Protein AF-A0A7X6ZYM9-F1 (afdb_monomer)

Solvent-accessible surface area (backbone atoms only — not comparable to full-atom values): 6598 Å² total; per-residue (Å²): 136,81,81,82,82,84,81,86,92,63,77,92,33,75,70,44,68,39,46,72,79,78,61,63,54,72,70,70,48,60,93,48,67,65,48,80,51,47,42,50,55,46,27,64,21,66,31,28,33,48,33,50,50,52,47,41,52,51,28,60,76,71,72,29,44,25,35,34,33,48,63,83,54,82,90,44,53,71,79,80,60,55,68,66,65,56,49,58,59,51,52,79,52,48,76,42,80,43,70,84,76,86,73,81,76,86,127

Radius of gyration: 15.11 Å; Cα contacts (8 Å, |Δi|>4): 127; chains: 1; bounding box: 44×35×32 Å

pLDDT: mean 89.86, std 15.3, range [33.41, 98.56]

Nearest PDB structures (foldseek):
  4gm6-assembly1_F  TM=9.213E-01  e=2.031E-05  Listeria grayi DSM 20601
  4du5-assembly1_A  TM=8.974E-01  e=8.447E-05  Polaromonas sp. JS666
  4du5-assembly2_C  TM=9.068E-01  e=1.615E-04  Polaromonas sp. JS666
  3ktn-assembly1_A  TM=8.670E-01  e=1.838E-04  Enterococcus faecalis
  4du5-assembly1_D  TM=9.023E-01  e=2.233E-04  Polaromonas sp. JS666

Mean predicted aligned error: 5.31 Å

Foldseek 3Di:
DDPDDDDDDCQPPPLQPAAPPPDPLVVVCVVAQEDEEELLQVLQHVRSLRNLLVNLVSCVVVVHAYEYEDPDDPVSNDHPDDSCVSVVSVVVSHDHYDDDPDDPPDD

Structure (mmCIF, N/CA/C/O backbone):
data_AF-A0A7X6ZYM9-F1
#
_entry.id   AF-A0A7X6ZYM9-F1
#
loop_
_atom_site.group_PDB
_atom_site.id
_atom_site.type_symbol
_atom_site.label_atom_id
_atom_site.label_alt_id
_atom_site.label_comp_id
_atom_site.label_asym_id
_atom_site.label_entity_id
_atom_site.label_seq_id
_atom_site.pdbx_PDB_ins_code
_atom_site.Cartn_x
_atom_site.Cartn_y
_atom_site.Cartn_z
_atom_site.occupancy
_atom_site.B_iso_or_equiv
_atom_site.auth_seq_id
_atom_site.auth_comp_id
_atom_site.auth_asym_id
_atom_site.auth_atom_id
_atom_site.pdbx_PDB_model_num
ATOM 1 N N . MET A 1 1 ? 26.507 -22.294 -8.684 1.00 49.09 1 MET A N 1
ATOM 2 C CA . MET A 1 1 ? 25.033 -22.149 -8.647 1.00 49.09 1 MET A CA 1
ATOM 3 C C . MET A 1 1 ? 24.635 -21.171 -9.746 1.00 49.09 1 MET A C 1
ATOM 5 O O . MET A 1 1 ? 25.136 -20.054 -9.737 1.00 49.09 1 MET A O 1
ATOM 9 N N . ARG A 1 2 ? 23.848 -21.585 -10.747 1.00 64.69 2 ARG A N 1
ATOM 10 C CA . ARG A 1 2 ? 23.394 -20.689 -11.827 1.00 64.69 2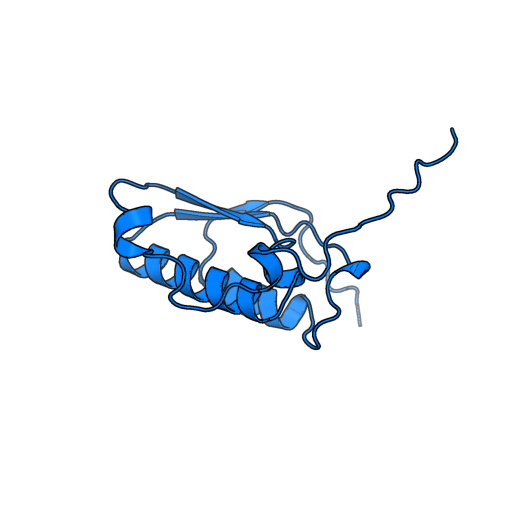 ARG A CA 1
ATOM 11 C C . ARG A 1 2 ? 22.130 -19.979 -11.324 1.00 64.69 2 ARG A C 1
ATOM 13 O O . ARG A 1 2 ? 21.171 -20.686 -11.021 1.00 64.69 2 ARG A 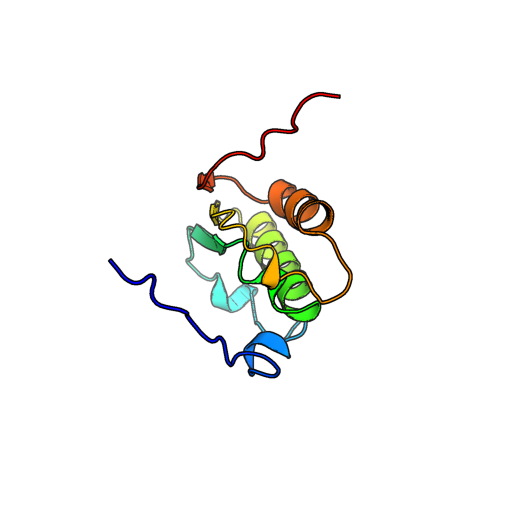O 1
ATOM 20 N N . PRO A 1 3 ? 22.108 -18.645 -11.164 1.00 60.66 3 PRO A N 1
ATOM 21 C CA . PRO A 1 3 ? 20.905 -17.975 -10.691 1.00 60.66 3 PRO A CA 1
ATOM 22 C C . PRO A 1 3 ? 19.777 -18.221 -11.696 1.00 60.66 3 PRO A C 1
ATOM 24 O O . PRO A 1 3 ? 19.945 -18.000 -12.898 1.00 60.66 3 PRO A O 1
ATOM 27 N N . SER A 1 4 ? 18.644 -18.727 -11.211 1.00 74.25 4 SER A N 1
ATOM 28 C CA . SER A 1 4 ? 17.442 -18.891 -12.019 1.00 74.25 4 SER A CA 1
ATOM 29 C C . SER A 1 4 ? 17.000 -17.512 -12.510 1.00 74.25 4 SER A C 1
ATOM 31 O O . SER A 1 4 ? 16.725 -16.594 -11.735 1.00 74.25 4 SER A O 1
ATOM 33 N N . LYS A 1 5 ? 16.981 -17.329 -13.832 1.00 79.50 5 LYS A N 1
ATOM 34 C CA . LYS A 1 5 ? 16.437 -16.118 -14.444 1.00 79.50 5 LYS A CA 1
ATOM 35 C C . LYS A 1 5 ? 14.929 -16.298 -14.541 1.00 79.50 5 LYS A C 1
ATOM 37 O O . LYS A 1 5 ? 14.454 -17.045 -15.387 1.00 79.50 5 LYS A O 1
ATOM 42 N N . VAL A 1 6 ? 14.188 -15.610 -13.680 1.00 81.88 6 VAL A N 1
ATOM 43 C CA . VAL A 1 6 ? 12.725 -15.570 -13.765 1.00 81.88 6 VAL A CA 1
ATOM 44 C C . VAL 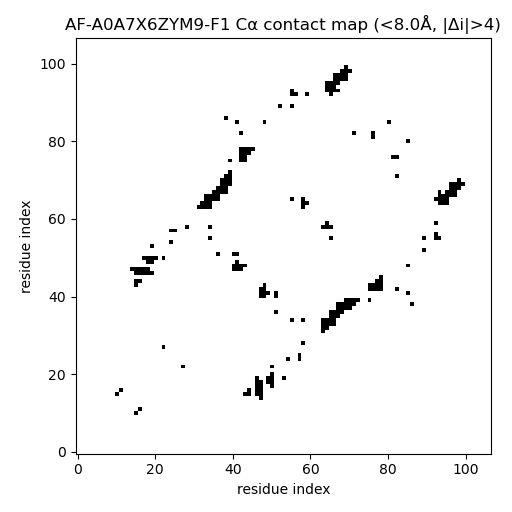A 1 6 ? 12.324 -14.584 -14.860 1.00 81.88 6 VAL A C 1
ATOM 46 O O . VAL A 1 6 ? 12.700 -13.408 -14.816 1.00 81.88 6 VAL A O 1
ATOM 49 N N . VAL A 1 7 ? 11.579 -15.072 -15.849 1.00 84.25 7 VAL A N 1
ATOM 50 C CA . VAL A 1 7 ? 10.887 -14.251 -16.847 1.00 84.25 7 VAL A CA 1
ATOM 51 C C . VAL A 1 7 ? 9.461 -14.060 -16.348 1.00 84.25 7 VAL A C 1
ATOM 53 O O . VAL A 1 7 ? 8.811 -15.025 -15.963 1.00 84.25 7 VAL A O 1
ATOM 56 N N . TYR A 1 8 ? 9.011 -12.810 -16.284 1.00 85.88 8 TYR A N 1
ATOM 57 C CA . TYR A 1 8 ? 7.675 -12.480 -15.805 1.00 85.88 8 TYR A CA 1
ATOM 58 C C . TYR A 1 8 ? 6.790 -12.099 -16.981 1.00 85.88 8 TYR A C 1
ATOM 60 O O . TYR A 1 8 ? 7.025 -11.054 -17.586 1.00 85.88 8 TYR A O 1
ATOM 68 N N . ASP A 1 9 ? 5.773 -12.914 -17.226 1.00 89.56 9 ASP A N 1
ATOM 69 C CA . ASP A 1 9 ? 4.696 -12.647 -18.171 1.00 89.56 9 ASP A CA 1
ATOM 70 C C . ASP A 1 9 ? 3.412 -12.376 -17.379 1.00 89.56 9 ASP A C 1
ATOM 72 O O . ASP A 1 9 ? 2.742 -13.287 -16.904 1.00 89.56 9 ASP A O 1
ATOM 76 N N . ARG A 1 10 ? 3.196 -11.102 -17.050 1.00 88.00 10 ARG A N 1
ATOM 77 C CA . ARG A 1 10 ? 2.100 -10.647 -16.170 1.00 88.00 10 ARG A CA 1
ATOM 78 C C . ARG A 1 10 ? 1.558 -9.268 -16.532 1.00 88.00 10 ARG A C 1
ATOM 80 O O . ARG A 1 10 ? 0.756 -8.714 -15.778 1.00 88.00 10 ARG A O 1
ATOM 87 N N . ALA A 1 11 ? 2.079 -8.687 -17.612 1.00 88.12 11 ALA A N 1
ATOM 88 C CA . ALA A 1 11 ? 1.475 -7.496 -18.188 1.00 88.12 11 ALA A CA 1
ATOM 89 C C . ALA A 1 11 ? 0.070 -7.871 -18.673 1.00 88.12 11 ALA A C 1
ATOM 91 O O . ALA A 1 11 ? -0.156 -9.036 -18.995 1.00 88.12 11 ALA A O 1
ATOM 92 N N . ASP A 1 12 ? -0.855 -6.914 -18.642 1.00 90.50 12 ASP A N 1
ATOM 93 C CA . ASP A 1 12 ? -2.214 -7.081 -19.181 1.00 90.50 12 ASP A CA 1
ATOM 94 C C . ASP A 1 12 ? -2.980 -8.280 -18.581 1.00 90.50 12 ASP A C 1
ATOM 96 O O . ASP A 1 12 ? -3.873 -8.868 -19.184 1.00 90.50 12 ASP A O 1
ATOM 100 N N . SER A 1 13 ? -2.611 -8.675 -17.358 1.00 95.75 13 SER A N 1
ATOM 101 C CA . SER A 1 13 ? -3.384 -9.638 -16.575 1.00 95.75 13 SER A CA 1
ATOM 102 C C . SER A 1 13 ? -4.641 -8.969 -16.027 1.00 95.75 13 SER A C 1
ATOM 104 O O . SER A 1 13 ? -4.634 -7.768 -15.770 1.00 95.75 13 SER A O 1
ATOM 106 N N . SER A 1 14 ? -5.691 -9.745 -15.751 1.00 96.56 14 SER A N 1
ATOM 107 C CA . SER A 1 14 ? -6.957 -9.209 -15.222 1.00 96.56 14 SER A CA 1
ATOM 108 C C . SER A 1 14 ? -6.768 -8.329 -13.982 1.00 96.56 14 SER A C 1
ATOM 110 O O . SER A 1 14 ? -7.393 -7.283 -13.858 1.00 96.56 14 SER A O 1
ATOM 112 N N . ILE A 1 15 ? -5.844 -8.697 -13.087 1.00 96.12 15 ILE A N 1
ATOM 113 C CA . ILE A 1 15 ? -5.530 -7.887 -11.905 1.00 96.12 15 ILE A CA 1
ATOM 114 C C . ILE A 1 15 ? -4.844 -6.560 -12.254 1.00 96.12 15 ILE A C 1
ATOM 116 O O . ILE A 1 15 ? -4.973 -5.609 -11.502 1.00 96.12 15 ILE A O 1
ATOM 120 N N . ALA A 1 16 ? -4.107 -6.466 -13.362 1.00 95.12 16 ALA A N 1
ATOM 121 C CA . ALA A 1 16 ? -3.480 -5.219 -13.799 1.00 95.12 16 ALA A CA 1
ATOM 122 C C . ALA A 1 16 ? -4.495 -4.211 -14.372 1.00 95.12 16 ALA A C 1
ATOM 124 O O . ALA A 1 16 ? -4.189 -3.020 -14.428 1.00 95.12 16 ALA A O 1
ATOM 125 N N . GLU A 1 17 ? -5.684 -4.678 -14.763 1.00 96.62 17 GLU A N 1
ATOM 126 C CA . GLU A 1 17 ? -6.736 -3.866 -15.386 1.00 96.62 17 GLU A CA 1
ATOM 127 C C . GLU A 1 17 ? -7.798 -3.357 -14.403 1.00 96.62 17 GLU A C 1
ATOM 129 O O . GLU A 1 17 ? -8.574 -2.471 -14.761 1.00 96.62 17 GLU A O 1
ATOM 134 N N . VAL A 1 18 ? -7.801 -3.857 -13.162 1.00 97.88 18 VAL A N 1
ATOM 135 C CA . VAL A 1 18 ? -8.788 -3.472 -12.140 1.00 97.88 18 VAL A CA 1
ATOM 136 C C . VAL A 1 18 ? -8.817 -1.971 -11.881 1.00 97.88 18 VAL A C 1
ATOM 138 O O . VAL A 1 18 ? -7.786 -1.293 -11.907 1.00 97.88 18 VAL A O 1
ATOM 141 N N . GLN A 1 19 ? -10.000 -1.471 -11.560 1.00 98.06 19 GLN A N 1
ATOM 142 C CA . GLN A 1 19 ? -10.283 -0.083 -11.237 1.00 98.06 19 GLN A CA 1
ATOM 143 C C . GLN A 1 19 ? -10.956 0.029 -9.863 1.00 98.06 19 GLN A C 1
ATOM 145 O O . GLN A 1 19 ? -11.552 -0.933 -9.368 1.00 98.06 19 GLN A O 1
ATOM 150 N N . PRO A 1 20 ? -10.878 1.208 -9.222 1.00 98.00 20 PRO A N 1
ATOM 151 C CA . PRO A 1 20 ? -11.700 1.505 -8.056 1.00 98.00 20 PRO A CA 1
ATOM 152 C C . PRO A 1 20 ? -13.179 1.188 -8.311 1.00 98.00 20 PRO A C 1
ATOM 154 O O . PRO A 1 20 ? -13.709 1.520 -9.371 1.00 98.00 20 PRO A O 1
ATOM 157 N N . GLY A 1 21 ? -13.836 0.558 -7.339 1.00 97.62 21 GLY A N 1
ATOM 158 C CA . GLY A 1 21 ? -15.215 0.073 -7.465 1.00 97.62 21 GLY 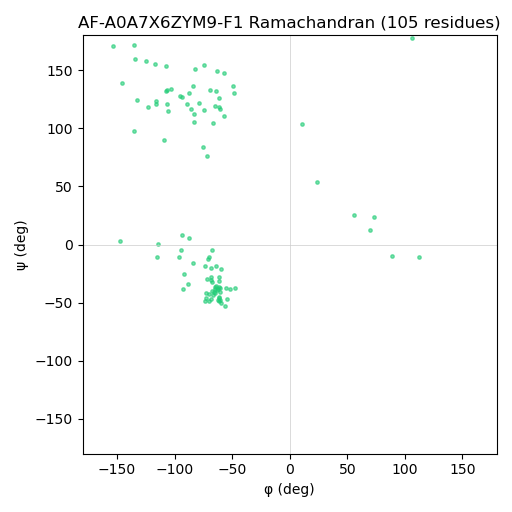A CA 1
ATOM 159 C C . GLY A 1 21 ? -15.390 -1.353 -8.008 1.00 97.62 21 GLY A C 1
ATOM 160 O O . GLY A 1 21 ? -16.486 -1.894 -7.881 1.00 97.62 21 GLY A O 1
ATOM 161 N N . ASP A 1 22 ? -14.344 -2.008 -8.526 1.00 98.00 22 ASP A N 1
ATOM 162 C CA . ASP A 1 22 ? -14.426 -3.428 -8.929 1.00 98.00 22 ASP A CA 1
ATOM 163 C C . ASP A 1 22 ? -14.594 -4.381 -7.732 1.00 98.00 22 ASP A C 1
ATOM 165 O O . ASP A 1 22 ? -15.032 -5.524 -7.881 1.00 98.00 22 ASP A O 1
ATOM 169 N N . PHE A 1 23 ? -14.238 -3.916 -6.532 1.00 97.94 23 PHE A N 1
ATOM 170 C CA . PHE A 1 23 ? -14.298 -4.680 -5.293 1.00 97.94 23 PHE A CA 1
ATOM 171 C C . PHE A 1 23 ? -15.306 -4.053 -4.330 1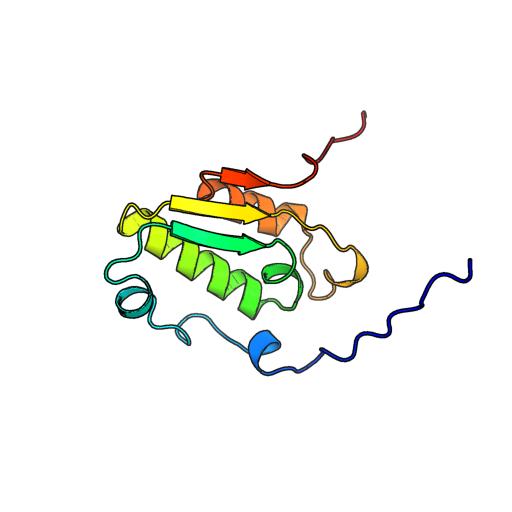.00 97.94 23 PHE A C 1
ATOM 173 O O . PHE A 1 23 ? -15.141 -2.916 -3.893 1.00 97.94 23 PHE A O 1
ATOM 180 N N . ASP A 1 24 ? -16.322 -4.825 -3.941 1.00 98.06 24 ASP A N 1
ATOM 181 C CA . ASP A 1 24 ? -17.243 -4.455 -2.864 1.00 98.06 24 ASP A CA 1
ATOM 182 C C . ASP A 1 24 ? -16.544 -4.633 -1.509 1.00 98.06 24 ASP A C 1
ATOM 184 O O . ASP A 1 24 ? -16.647 -5.673 -0.854 1.00 98.06 24 ASP A O 1
ATOM 188 N N . TRP A 1 25 ? -15.777 -3.619 -1.106 1.00 97.94 25 TRP A N 1
ATOM 189 C CA . TRP A 1 25 ? -15.020 -3.636 0.146 1.00 97.94 25 TRP A CA 1
ATOM 190 C C . TRP A 1 25 ? -15.906 -3.754 1.380 1.00 97.94 25 TRP A C 1
ATOM 192 O O . TRP A 1 25 ? -15.461 -4.292 2.391 1.00 97.94 25 TRP A O 1
ATOM 202 N N . ASP A 1 26 ? -17.148 -3.271 1.322 1.00 96.44 26 ASP A N 1
ATOM 203 C CA . ASP A 1 26 ? -18.058 -3.377 2.454 1.00 96.44 26 ASP A CA 1
ATOM 204 C C . ASP A 1 26 ? -18.437 -4.826 2.725 1.00 96.44 26 ASP A C 1
ATOM 206 O O . ASP A 1 26 ? -18.383 -5.247 3.883 1.00 96.44 26 ASP A O 1
ATOM 210 N N . LYS A 1 27 ? -18.736 -5.575 1.660 1.00 98.06 27 LYS A N 1
ATOM 211 C CA . LYS A 1 27 ? -19.016 -7.009 1.716 1.00 98.06 27 LYS A CA 1
ATOM 212 C C . LYS A 1 27 ? -17.767 -7.846 1.975 1.00 98.06 27 LYS A C 1
ATOM 214 O O . LYS A 1 27 ? -17.823 -8.794 2.748 1.00 98.06 27 LYS A O 1
ATOM 219 N N . ILE A 1 28 ? -16.643 -7.520 1.333 1.00 98.19 28 ILE A N 1
ATOM 220 C CA . ILE A 1 28 ? -15.376 -8.257 1.491 1.00 98.19 28 ILE A CA 1
ATOM 221 C C . ILE A 1 28 ? -14.885 -8.198 2.939 1.00 98.19 28 ILE A C 1
ATOM 223 O O . ILE A 1 28 ? -14.319 -9.168 3.436 1.00 98.19 28 ILE A O 1
ATOM 227 N N . PHE A 1 29 ? -15.089 -7.064 3.605 1.00 98.25 29 PHE A N 1
ATOM 228 C CA . PHE A 1 29 ? -14.625 -6.841 4.967 1.00 98.25 29 PHE A CA 1
ATOM 229 C C . PHE A 1 29 ? -15.655 -7.167 6.052 1.00 98.25 29 PHE A C 1
ATOM 231 O O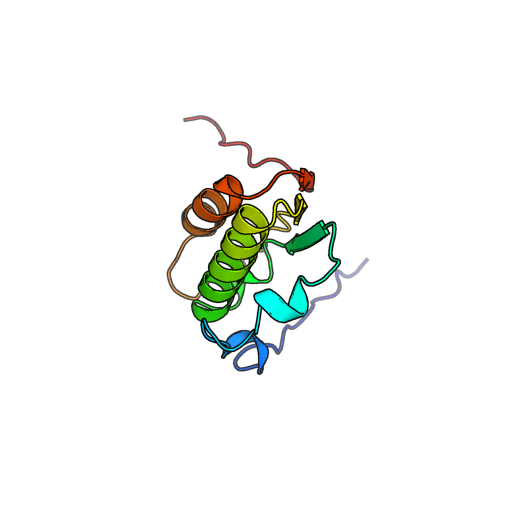 . PHE A 1 29 ? -15.409 -6.874 7.223 1.00 98.25 29 PHE A O 1
ATOM 238 N N . ASP A 1 30 ? -16.791 -7.769 5.701 1.00 97.44 30 ASP A N 1
ATOM 239 C CA . ASP A 1 30 ? -17.757 -8.224 6.695 1.00 97.44 30 ASP A CA 1
ATOM 240 C C . ASP A 1 30 ? -17.151 -9.339 7.567 1.00 97.44 30 ASP A C 1
ATOM 242 O O . ASP A 1 30 ? -16.707 -10.373 7.066 1.00 97.44 30 ASP A O 1
ATOM 246 N N . GLY A 1 31 ? -17.069 -9.093 8.877 1.00 97.06 31 GLY A N 1
ATOM 247 C CA . GLY A 1 31 ? -16.441 -10.001 9.843 1.00 97.06 31 GLY A CA 1
ATOM 248 C C . GLY A 1 31 ? -14.913 -10.129 9.744 1.00 97.06 31 GLY A C 1
ATOM 249 O O . GLY A 1 31 ? -14.354 -11.048 10.339 1.00 97.06 31 GLY A O 1
ATOM 250 N N . ALA A 1 32 ? -14.227 -9.255 9.000 1.00 98.12 32 ALA A N 1
ATOM 251 C CA . ALA A 1 32 ? -12.772 -9.304 8.868 1.00 98.12 32 ALA A CA 1
ATOM 252 C C . ALA A 1 32 ? -12.062 -8.511 9.978 1.00 98.12 32 ALA A C 1
ATOM 254 O O . ALA A 1 32 ? -12.340 -7.333 10.177 1.00 98.12 32 ALA A O 1
ATOM 255 N N . ASP A 1 33 ? -11.070 -9.121 10.633 1.00 98.00 33 ASP A N 1
ATOM 256 C CA . ASP A 1 33 ? -10.243 -8.448 11.651 1.00 98.00 33 ASP A CA 1
ATOM 257 C C . ASP A 1 33 ? -8.970 -7.808 11.071 1.00 98.00 33 ASP A C 1
ATOM 259 O O . ASP A 1 33 ? -8.409 -6.858 11.629 1.00 98.00 33 ASP A O 1
ATOM 263 N N . CYS A 1 34 ? -8.486 -8.341 9.944 1.00 97.75 34 CYS A N 1
ATOM 264 C CA . CYS A 1 34 ? -7.213 -7.954 9.349 1.00 97.75 34 CYS A CA 1
ATOM 265 C C . CYS A 1 34 ? -7.246 -8.012 7.817 1.00 97.75 34 CYS A C 1
ATOM 267 O O . CYS A 1 34 ? -7.736 -8.974 7.225 1.00 97.75 34 CYS A O 1
ATOM 269 N N . PHE A 1 35 ? -6.644 -7.009 7.181 1.00 98.31 35 PHE A N 1
ATOM 270 C CA . PHE A 1 35 ? -6.365 -6.963 5.752 1.00 98.31 35 PHE A CA 1
ATOM 271 C C . PHE A 1 35 ? -4.855 -6.934 5.516 1.00 98.31 35 PHE A C 1
ATOM 273 O O . PHE A 1 35 ? -4.152 -6.044 5.996 1.00 98.31 35 PHE A O 1
ATOM 280 N N . HIS A 1 36 ? -4.345 -7.898 4.749 1.00 97.75 36 HIS A N 1
ATOM 281 C CA . HIS A 1 36 ? -2.932 -7.962 4.389 1.00 97.75 36 HIS A CA 1
ATOM 282 C C . HIS A 1 36 ? -2.714 -7.596 2.919 1.00 97.75 36 HIS A C 1
ATOM 284 O O . HIS A 1 36 ? -3.364 -8.135 2.026 1.00 97.75 36 HIS A O 1
ATOM 290 N N . THR A 1 37 ? -1.743 -6.722 2.664 1.00 96.62 37 THR A N 1
ATOM 291 C CA . THR A 1 37 ? -1.306 -6.346 1.318 1.00 96.62 37 THR A CA 1
ATOM 292 C C . THR A 1 37 ? 0.218 -6.314 1.213 1.00 96.62 37 THR A C 1
ATOM 294 O O . THR A 1 37 ? 0.946 -6.449 2.196 1.00 96.62 37 THR A O 1
ATOM 297 N N . THR A 1 38 ? 0.731 -6.144 -0.004 1.00 96.00 38 THR A N 1
ATOM 298 C CA . THR A 1 38 ? 2.170 -6.022 -0.251 1.00 96.00 38 THR A CA 1
ATOM 299 C C . THR A 1 38 ? 2.467 -4.867 -1.198 1.00 96.00 38 THR A C 1
ATOM 301 O O . THR A 1 38 ? 1.621 -4.488 -2.001 1.00 96.00 38 THR A O 1
ATOM 304 N N . GLY A 1 39 ? 3.706 -4.373 -1.200 1.00 94.06 39 GLY A N 1
ATOM 305 C CA . GLY A 1 39 ? 4.195 -3.374 -2.151 1.00 94.06 39 GLY A CA 1
ATOM 306 C C . GLY A 1 39 ? 4.310 -3.873 -3.598 1.00 94.06 39 GLY A C 1
ATOM 307 O O . GLY A 1 39 ? 4.615 -3.079 -4.487 1.00 94.06 39 GLY A O 1
ATOM 308 N N . ILE A 1 40 ? 4.055 -5.162 -3.868 1.00 95.62 40 ILE A N 1
ATOM 309 C CA . ILE A 1 40 ? 3.970 -5.697 -5.235 1.00 95.62 40 ILE A CA 1
ATOM 310 C C . ILE A 1 40 ? 2.673 -5.254 -5.899 1.00 95.62 40 ILE A C 1
ATOM 312 O O . ILE A 1 40 ? 2.718 -4.754 -7.019 1.00 95.62 40 ILE A O 1
ATOM 316 N N . THR A 1 41 ? 1.535 -5.405 -5.229 1.00 96.31 41 THR A N 1
ATOM 317 C CA . THR A 1 41 ? 0.216 -5.121 -5.806 1.00 96.31 41 THR A CA 1
ATOM 318 C C . THR A 1 41 ? 0.093 -3.689 -6.346 1.00 96.31 41 THR A C 1
ATOM 320 O O . THR A 1 41 ? -0.178 -3.549 -7.539 1.00 96.31 41 THR A O 1
ATOM 323 N N . PRO A 1 42 ? 0.401 -2.619 -5.582 1.00 96.25 42 PRO A N 1
ATOM 324 C CA . PRO A 1 42 ? 0.347 -1.248 -6.096 1.00 96.25 42 PRO A CA 1
ATOM 325 C C . PRO A 1 42 ? 1.452 -0.936 -7.122 1.00 96.25 42 PRO A C 1
ATOM 327 O O . PRO A 1 42 ? 1.420 0.096 -7.785 1.00 96.25 42 PRO A O 1
ATOM 330 N N . SER A 1 43 ? 2.451 -1.811 -7.277 1.00 95.31 43 SER A N 1
ATOM 331 C CA . SER A 1 43 ? 3.499 -1.635 -8.285 1.00 95.31 43 SER A CA 1
ATOM 332 C C . SER A 1 43 ? 3.105 -2.145 -9.673 1.00 95.31 43 SER A C 1
ATOM 334 O O . SER A 1 43 ? 3.777 -1.785 -10.634 1.00 95.31 43 SER A O 1
ATOM 336 N N . LEU A 1 44 ? 2.053 -2.967 -9.792 1.00 95.31 44 LEU A N 1
ATOM 337 C CA . LEU A 1 44 ? 1.668 -3.601 -11.060 1.00 95.31 44 LEU A CA 1
ATOM 338 C C . LEU A 1 44 ? 1.094 -2.600 -12.067 1.00 95.31 44 LEU A C 1
ATOM 340 O O . LEU A 1 44 ? 1.543 -2.575 -13.211 1.00 95.31 44 LEU A O 1
ATOM 344 N N . ALA A 1 45 ? 0.144 -1.769 -11.641 1.00 96.00 45 ALA A N 1
ATOM 345 C CA . ALA A 1 45 ? -0.520 -0.785 -12.482 1.00 96.00 45 ALA A CA 1
ATOM 346 C C . ALA A 1 45 ? -1.033 0.396 -11.646 1.00 96.00 45 ALA A C 1
ATOM 348 O O . ALA A 1 45 ? -1.050 0.356 -10.415 1.00 96.00 45 ALA A O 1
ATOM 349 N N . LYS A 1 46 ? -1.487 1.454 -12.324 1.00 96.69 46 LYS A N 1
ATOM 350 C CA . LYS A 1 46 ? -2.153 2.585 -11.667 1.00 96.69 46 LYS A CA 1
ATOM 351 C C . LYS A 1 46 ? -3.429 2.130 -10.942 1.00 96.69 46 LYS A C 1
ATOM 353 O O . LYS A 1 46 ? -3.592 2.440 -9.766 1.00 96.69 46 LYS A O 1
ATOM 358 N N . GLY A 1 47 ? -4.271 1.348 -11.621 1.00 97.31 47 GLY A N 1
ATOM 359 C CA . GLY A 1 47 ? -5.545 0.877 -11.077 1.00 97.31 47 GLY A CA 1
ATOM 360 C C . GLY A 1 47 ? -5.374 0.024 -9.819 1.00 97.31 47 GLY A C 1
ATOM 361 O O . GLY A 1 47 ? -6.040 0.264 -8.817 1.00 97.31 47 GLY A O 1
ATOM 362 N N . THR A 1 48 ? -4.376 -0.867 -9.782 1.00 97.56 48 THR A N 1
ATOM 363 C CA . THR A 1 48 ? -4.088 -1.652 -8.569 1.00 97.56 48 THR A CA 1
ATOM 364 C C . THR A 1 48 ? -3.651 -0.789 -7.386 1.00 97.56 48 THR A C 1
ATOM 366 O O . THR A 1 48 ? -3.998 -1.095 -6.246 1.00 97.56 48 THR A O 1
ATOM 369 N N . ALA A 1 49 ? -2.898 0.290 -7.620 1.00 97.62 49 ALA A N 1
ATOM 370 C CA . ALA A 1 49 ? -2.532 1.229 -6.562 1.00 97.62 49 ALA A CA 1
ATOM 371 C C . ALA A 1 49 ? -3.755 1.975 -6.007 1.00 97.62 49 ALA A C 1
ATOM 373 O O . ALA A 1 49 ? -3.865 2.156 -4.794 1.00 97.62 49 ALA A O 1
ATOM 374 N N . GLU A 1 50 ? -4.674 2.381 -6.882 1.00 98.00 50 GLU A N 1
ATOM 375 C CA . GLU A 1 50 ? -5.903 3.089 -6.514 1.00 98.00 50 GLU A CA 1
ATOM 376 C C . GLU A 1 50 ? -6.886 2.172 -5.771 1.00 98.00 50 GLU A C 1
ATOM 378 O O . GLU A 1 50 ? -7.401 2.558 -4.723 1.00 98.00 50 GLU A O 1
ATOM 383 N N . VAL A 1 51 ? -7.052 0.931 -6.233 1.00 98.38 51 VAL A N 1
ATOM 384 C CA . VAL A 1 51 ? -7.873 -0.105 -5.586 1.00 98.38 51 VAL A CA 1
ATOM 385 C C . VAL A 1 51 ? -7.358 -0.446 -4.188 1.00 98.38 51 VAL A C 1
ATOM 387 O O . VAL A 1 51 ? -8.136 -0.512 -3.239 1.00 98.38 51 VAL A O 1
ATOM 390 N N . ILE A 1 52 ? -6.043 -0.622 -4.013 1.00 97.94 52 ILE A N 1
ATOM 391 C CA . ILE A 1 52 ? -5.482 -0.872 -2.677 1.00 97.94 52 ILE A CA 1
ATOM 392 C C . ILE A 1 52 ? -5.691 0.339 -1.763 1.00 97.94 52 ILE A C 1
ATOM 394 O O . ILE A 1 52 ? -6.006 0.153 -0.588 1.00 97.94 52 ILE A O 1
ATOM 398 N N . LEU A 1 53 ? -5.567 1.567 -2.278 1.00 98.25 53 LEU A N 1
ATOM 399 C CA . LEU A 1 53 ? -5.850 2.775 -1.501 1.00 98.25 53 LEU A CA 1
ATOM 400 C C . LEU A 1 53 ? -7.324 2.847 -1.063 1.00 98.25 53 LEU A C 1
ATOM 402 O O . LEU A 1 53 ? -7.610 3.265 0.060 1.00 98.25 53 LEU A O 1
ATOM 406 N N . GLU A 1 54 ? -8.255 2.443 -1.925 1.00 98.44 54 GLU A N 1
ATOM 407 C CA . GLU A 1 54 ? -9.677 2.321 -1.595 1.00 98.44 54 GLU A CA 1
ATOM 408 C C . GLU A 1 54 ? -9.908 1.294 -0.475 1.00 98.44 54 GLU A C 1
ATOM 410 O O . GLU A 1 54 ? -10.527 1.622 0.542 1.00 98.44 54 GLU A O 1
ATOM 415 N N . GLY A 1 55 ? -9.321 0.100 -0.602 1.00 98.19 55 GLY A N 1
ATOM 416 C CA . GLY A 1 55 ? -9.440 -0.972 0.386 1.00 98.19 55 GLY A CA 1
ATOM 417 C C . GLY A 1 55 ? -8.888 -0.594 1.763 1.00 98.19 55 GLY A C 1
ATOM 418 O O . GLY A 1 55 ? -9.570 -0.769 2.772 1.00 98.19 55 GLY A O 1
ATOM 419 N N . VAL A 1 56 ? -7.693 0.008 1.842 1.00 98.25 56 VAL A N 1
ATOM 420 C CA . VAL A 1 56 ? -7.126 0.425 3.144 1.00 98.25 56 VAL A CA 1
ATOM 421 C C . VAL A 1 56 ? -7.914 1.576 3.783 1.00 98.25 56 VAL A C 1
ATOM 423 O O . VAL A 1 56 ? -8.034 1.642 5.007 1.00 98.25 56 VAL A O 1
ATOM 426 N N . LYS A 1 57 ? -8.527 2.459 2.980 1.00 98.06 57 LYS A N 1
ATOM 427 C CA . LYS A 1 57 ? -9.455 3.481 3.491 1.00 98.06 57 LYS A CA 1
ATOM 428 C C . LYS A 1 57 ? -10.732 2.853 4.044 1.00 98.06 57 LYS A C 1
ATOM 430 O O . LYS A 1 57 ? -11.223 3.310 5.076 1.00 98.06 57 LYS A O 1
ATOM 435 N N . ALA A 1 58 ? -11.266 1.821 3.393 1.00 98.12 58 ALA A N 1
ATOM 436 C CA . ALA A 1 58 ? -12.413 1.072 3.901 1.00 98.12 58 ALA A CA 1
ATOM 437 C C . ALA A 1 58 ? -12.075 0.334 5.209 1.00 98.12 58 ALA A C 1
ATOM 439 O O . ALA A 1 58 ? -12.844 0.432 6.166 1.00 98.12 58 ALA A O 1
ATOM 440 N N . CYS A 1 59 ? -10.887 -0.275 5.310 1.00 98.12 59 CYS A N 1
ATOM 441 C CA . CYS A 1 59 ? -10.390 -0.863 6.561 1.00 98.12 59 CYS A CA 1
ATOM 442 C C . CYS A 1 59 ? -10.392 0.165 7.697 1.00 98.12 59 CYS A C 1
ATOM 444 O O . CYS A 1 59 ? -10.935 -0.090 8.771 1.00 98.12 59 CYS A O 1
ATOM 446 N N . ARG A 1 60 ? -9.873 1.375 7.435 1.00 97.12 60 ARG A N 1
ATOM 447 C CA . ARG A 1 60 ? -9.830 2.455 8.431 1.00 97.12 60 ARG A CA 1
ATOM 448 C C . ARG A 1 60 ? -11.217 2.867 8.927 1.00 97.12 60 ARG A C 1
ATOM 450 O O . ARG A 1 60 ? -11.362 3.154 10.110 1.00 97.12 60 ARG A O 1
ATOM 457 N N . LYS A 1 61 ? -12.227 2.889 8.050 1.00 97.06 61 LYS A N 1
ATOM 458 C CA . LYS A 1 61 ? -13.621 3.191 8.426 1.00 97.06 61 LYS A CA 1
ATOM 459 C C . LYS A 1 61 ? -14.238 2.106 9.313 1.00 97.06 61 LYS A C 1
ATOM 461 O O . LYS A 1 61 ? -15.067 2.429 10.154 1.00 97.06 61 LYS A O 1
ATOM 466 N N . LYS A 1 62 ? -13.841 0.845 9.121 1.00 97.19 62 LYS A N 1
ATOM 467 C CA . LYS A 1 62 ? -14.364 -0.323 9.850 1.00 97.19 62 LYS A CA 1
ATOM 468 C C . LYS A 1 62 ? -13.530 -0.717 11.077 1.00 97.19 62 LYS A C 1
ATOM 470 O O . LYS A 1 62 ? -13.926 -1.616 11.802 1.00 97.19 62 LYS A O 1
ATOM 475 N N . GLY A 1 63 ? -12.395 -0.056 11.320 1.00 97.25 63 GLY A N 1
ATOM 476 C CA . GLY A 1 63 ? -11.489 -0.399 12.423 1.00 97.25 63 GLY A CA 1
ATOM 477 C C . GLY A 1 63 ? -10.696 -1.690 12.196 1.00 97.25 63 GLY A C 1
ATOM 478 O O . GLY A 1 63 ? -10.268 -2.318 13.158 1.00 97.25 63 GLY A O 1
ATOM 479 N N . ILE A 1 64 ? -10.508 -2.086 10.937 1.00 98.56 64 ILE A N 1
ATOM 480 C CA . ILE A 1 64 ? -9.804 -3.313 10.549 1.00 98.56 64 ILE A CA 1
ATOM 481 C C . ILE A 1 64 ? -8.305 -3.047 10.519 1.00 98.56 64 ILE A C 1
ATOM 483 O O . ILE A 1 64 ? -7.867 -2.035 9.968 1.00 98.56 64 ILE A O 1
ATOM 487 N N . THR A 1 65 ? -7.524 -3.978 11.069 1.00 98.50 65 THR A N 1
ATOM 488 C CA . THR A 1 65 ? -6.061 -3.874 11.090 1.00 98.50 65 THR A CA 1
ATOM 489 C C . THR A 1 65 ? -5.498 -4.044 9.683 1.00 98.50 65 THR A C 1
ATOM 491 O O . THR A 1 65 ? -5.830 -5.003 8.990 1.00 98.50 65 THR A O 1
ATOM 494 N N . VAL A 1 66 ? -4.590 -3.168 9.263 1.00 98.50 66 VAL A N 1
ATOM 495 C CA . VAL A 1 66 ? -3.909 -3.283 7.970 1.00 98.50 66 VAL A CA 1
ATOM 496 C C . VAL A 1 66 ? -2.460 -3.716 8.167 1.00 98.50 66 VAL A C 1
ATOM 498 O O . VAL A 1 66 ? -1.646 -3.023 8.780 1.00 98.50 66 VAL A O 1
ATOM 501 N N . SER A 1 67 ? -2.110 -4.856 7.575 1.00 97.38 67 SER A N 1
ATOM 502 C CA . SER A 1 67 ? -0.742 -5.359 7.477 1.00 97.38 67 SER A CA 1
ATOM 503 C C . SER A 1 67 ? -0.184 -5.130 6.070 1.00 97.38 67 SER A C 1
ATOM 505 O O . SER A 1 67 ? -0.843 -5.443 5.081 1.00 97.38 67 SER A O 1
ATOM 507 N N . CYS A 1 68 ? 1.046 -4.624 5.954 1.00 96.69 68 CYS A N 1
ATOM 508 C CA . CYS A 1 68 ? 1.708 -4.423 4.666 1.00 96.69 68 CYS A CA 1
ATOM 509 C C . CYS A 1 68 ? 3.149 -4.952 4.651 1.00 96.69 68 CYS A C 1
ATOM 511 O O . CYS A 1 68 ? 3.991 -4.486 5.419 1.00 96.69 68 CYS A O 1
ATOM 513 N N . ASP A 1 69 ? 3.470 -5.838 3.704 1.00 95.12 69 ASP A N 1
ATOM 514 C CA . ASP A 1 69 ? 4.860 -6.180 3.358 1.00 95.12 69 ASP A CA 1
ATOM 515 C C . ASP A 1 69 ? 5.381 -5.245 2.260 1.00 95.12 69 ASP A C 1
ATOM 517 O O . ASP A 1 69 ? 4.841 -5.210 1.157 1.00 95.12 69 ASP A O 1
ATOM 521 N N . LEU A 1 70 ? 6.456 -4.496 2.509 1.00 91.25 70 LEU A N 1
ATOM 522 C CA . LEU A 1 70 ? 7.000 -3.554 1.522 1.00 91.25 70 LEU A CA 1
ATOM 523 C C . LEU A 1 70 ? 7.470 -4.222 0.216 1.00 91.25 70 LEU A C 1
ATOM 525 O O . LEU A 1 70 ? 7.429 -3.574 -0.828 1.00 91.25 70 LEU A O 1
ATOM 529 N N . ASN A 1 71 ? 7.956 -5.469 0.275 1.00 88.25 71 ASN A N 1
ATOM 530 C CA . ASN A 1 71 ? 8.431 -6.318 -0.829 1.00 88.25 71 ASN A CA 1
ATOM 531 C C . ASN A 1 71 ? 8.899 -5.582 -2.109 1.00 88.25 71 ASN A C 1
ATOM 533 O O . ASN A 1 71 ? 8.441 -5.852 -3.222 1.00 88.25 71 ASN A O 1
ATOM 537 N N . TYR A 1 72 ? 9.826 -4.630 -1.971 1.00 90.69 72 TYR A N 1
ATOM 538 C CA . TYR A 1 72 ? 10.174 -3.727 -3.068 1.00 90.69 72 TYR A CA 1
ATOM 539 C C . TYR A 1 72 ? 10.791 -4.466 -4.271 1.00 90.69 72 TYR A C 1
ATOM 541 O O . TYR A 1 72 ? 11.729 -5.265 -4.148 1.00 90.69 72 TYR A O 1
ATOM 549 N N . ARG A 1 73 ? 10.280 -4.162 -5.472 1.00 89.75 73 ARG A N 1
ATOM 550 C CA . ARG A 1 73 ? 10.774 -4.676 -6.759 1.00 89.75 73 ARG A CA 1
ATOM 551 C C . ARG A 1 73 ? 10.872 -3.548 -7.783 1.00 89.75 73 ARG A C 1
ATOM 553 O O . ARG A 1 73 ? 9.909 -3.239 -8.477 1.00 89.75 73 ARG A O 1
ATOM 560 N N . LYS A 1 74 ? 12.076 -2.989 -7.951 1.00 88.69 74 LYS A N 1
ATOM 561 C CA . LYS A 1 74 ? 12.360 -1.871 -8.879 1.00 88.69 74 LYS A CA 1
ATOM 562 C C . LYS A 1 74 ? 11.791 -2.066 -10.294 1.00 88.69 74 LYS A C 1
ATOM 564 O O . LYS A 1 74 ? 11.338 -1.109 -10.901 1.00 88.69 74 LYS A O 1
ATOM 569 N N . LYS A 1 75 ? 11.805 -3.297 -10.822 1.00 89.50 75 LYS A N 1
ATOM 570 C CA . LYS A 1 75 ? 11.354 -3.604 -12.194 1.00 89.50 75 LYS A CA 1
ATOM 571 C C . LYS A 1 75 ? 9.837 -3.504 -12.407 1.00 89.50 75 LYS A C 1
ATOM 573 O O . LYS A 1 75 ? 9.423 -3.575 -13.558 1.00 89.50 75 LYS A O 1
ATOM 578 N N . LEU A 1 76 ? 9.035 -3.406 -11.347 1.00 91.06 76 LEU A N 1
ATOM 579 C CA . LEU A 1 76 ? 7.576 -3.34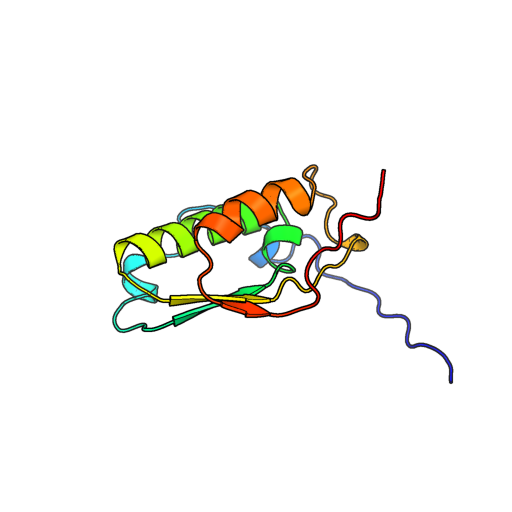9 -11.460 1.00 91.06 76 LEU A CA 1
ATOM 580 C C . LEU A 1 76 ? 7.039 -1.929 -11.624 1.00 91.06 76 LEU A C 1
ATOM 582 O O . LEU A 1 76 ? 6.107 -1.726 -12.385 1.00 91.06 76 LEU A O 1
ATOM 586 N N . TRP A 1 77 ? 7.684 -0.948 -10.997 1.00 92.00 77 TRP A N 1
ATOM 587 C CA . TRP A 1 77 ? 7.281 0.458 -11.012 1.00 92.00 77 TRP A CA 1
ATOM 588 C C . TRP A 1 77 ? 7.528 1.113 -12.380 1.00 92.00 77 TRP A C 1
ATOM 590 O O . TRP A 1 77 ? 8.503 1.838 -12.567 1.00 92.00 77 TRP A O 1
ATOM 600 N N . LYS A 1 78 ? 6.664 0.803 -13.352 1.00 91.19 78 LYS A N 1
ATOM 601 C CA . LYS A 1 78 ? 6.764 1.242 -14.755 1.00 91.19 78 LYS A CA 1
ATOM 602 C C . LYS A 1 78 ? 5.626 2.156 -15.209 1.00 91.19 78 LYS A C 1
ATOM 604 O O . LYS A 1 78 ? 5.723 2.739 -16.279 1.00 91.19 78 LYS A O 1
ATOM 609 N N . TRP A 1 79 ? 4.572 2.298 -14.411 1.00 93.12 79 TRP A N 1
ATOM 610 C CA . TRP A 1 79 ? 3.348 3.009 -14.795 1.00 93.12 79 TRP A CA 1
ATOM 611 C C . TRP A 1 79 ? 3.382 4.526 -14.527 1.00 93.12 79 TRP A C 1
ATOM 613 O O . TRP A 1 79 ? 2.385 5.208 -14.729 1.00 93.12 79 TRP A O 1
ATOM 623 N N . GLY A 1 80 ? 4.524 5.072 -14.092 1.00 91.88 80 GLY A N 1
ATOM 624 C CA . GLY A 1 80 ? 4.760 6.522 -14.037 1.00 91.88 80 GLY A CA 1
ATOM 625 C C .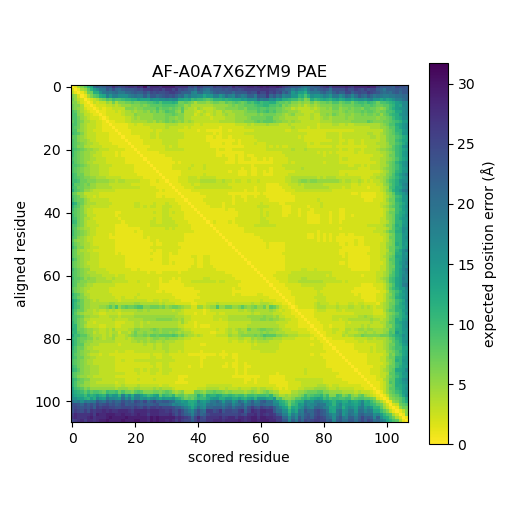 GLY A 1 80 ? 4.874 7.134 -12.639 1.00 91.88 80 GLY A C 1
ATOM 626 O O . GLY A 1 80 ? 5.339 8.264 -12.531 1.00 91.88 80 GLY A O 1
ATOM 627 N N . LYS A 1 81 ? 4.540 6.405 -11.566 1.00 93.38 81 LYS A N 1
ATOM 628 C CA . LYS A 1 81 ? 4.803 6.846 -10.183 1.00 93.38 81 LYS A CA 1
ATOM 629 C C . LYS A 1 81 ? 5.921 6.063 -9.516 1.00 93.38 81 LYS A C 1
ATOM 631 O O . LYS A 1 81 ? 6.196 4.906 -9.838 1.00 93.38 81 LYS A O 1
ATOM 636 N N . SER A 1 82 ? 6.559 6.714 -8.546 1.00 93.19 82 SER A N 1
ATOM 637 C CA . SER A 1 82 ? 7.585 6.084 -7.721 1.00 93.19 82 SER A CA 1
ATOM 638 C C . SER A 1 82 ? 6.967 5.270 -6.584 1.00 93.19 82 SER A C 1
ATOM 640 O O . SER A 1 82 ? 5.926 5.629 -6.033 1.00 93.19 82 SER A O 1
ATOM 642 N N . ALA A 1 83 ? 7.675 4.219 -6.164 1.00 93.06 83 ALA A N 1
ATOM 643 C CA . ALA A 1 83 ? 7.306 3.448 -4.979 1.00 93.06 83 ALA A CA 1
ATOM 644 C C . ALA A 1 83 ? 7.177 4.330 -3.734 1.00 93.06 83 ALA A C 1
ATOM 646 O O . ALA A 1 83 ? 6.286 4.122 -2.922 1.00 93.06 83 ALA A O 1
ATOM 647 N N . ARG A 1 84 ? 8.053 5.334 -3.596 1.00 91.62 84 ARG A N 1
ATOM 648 C CA . ARG A 1 84 ? 8.035 6.255 -2.458 1.00 91.62 84 ARG A CA 1
ATOM 649 C C . ARG A 1 84 ? 6.729 7.037 -2.406 1.00 91.62 84 ARG A C 1
ATOM 651 O O . ARG A 1 84 ? 6.111 7.080 -1.358 1.00 91.62 84 ARG A O 1
ATOM 658 N N . GLU A 1 85 ? 6.298 7.605 -3.526 1.00 93.56 85 GLU A N 1
ATOM 659 C CA . GLU A 1 85 ? 5.061 8.388 -3.584 1.00 93.56 85 GLU A CA 1
ATOM 660 C C . GLU A 1 85 ? 3.839 7.552 -3.182 1.00 93.56 85 GLU A C 1
ATOM 662 O O . GLU A 1 85 ? 3.078 7.942 -2.300 1.00 93.56 85 GLU A O 1
ATOM 667 N N . VAL A 1 86 ? 3.685 6.372 -3.784 1.00 95.56 86 VAL A N 1
ATOM 668 C CA . VAL A 1 86 ? 2.507 5.521 -3.568 1.00 95.56 86 VAL A CA 1
ATOM 669 C C . VAL A 1 86 ? 2.524 4.876 -2.185 1.00 95.56 86 VAL A C 1
ATOM 671 O O . VAL A 1 86 ? 1.523 4.909 -1.472 1.00 95.56 86 VAL A O 1
ATOM 674 N N . MET A 1 87 ? 3.665 4.326 -1.765 1.00 94.62 87 MET A N 1
ATOM 675 C CA . MET A 1 87 ? 3.761 3.651 -0.471 1.00 94.62 87 MET A CA 1
ATOM 676 C C . MET A 1 87 ? 3.712 4.634 0.701 1.00 94.62 87 MET A C 1
ATOM 678 O O . MET A 1 87 ? 3.212 4.257 1.752 1.00 94.62 87 MET A O 1
ATOM 682 N N . THR A 1 88 ? 4.177 5.883 0.554 1.00 94.06 88 THR A N 1
ATOM 683 C CA . THR A 1 88 ? 4.012 6.908 1.601 1.00 94.06 88 THR A CA 1
ATOM 684 C C . THR A 1 88 ? 2.542 7.256 1.825 1.00 94.06 88 THR A C 1
ATOM 686 O O . THR A 1 88 ? 2.148 7.467 2.969 1.00 94.06 88 THR A O 1
ATOM 689 N N . GLU A 1 89 ? 1.720 7.282 0.774 1.00 95.31 89 GLU A N 1
ATOM 690 C CA . GLU A 1 89 ? 0.276 7.475 0.936 1.00 95.31 89 GLU A CA 1
ATOM 691 C C . GLU A 1 89 ? -0.380 6.265 1.612 1.00 95.31 89 GLU A C 1
ATO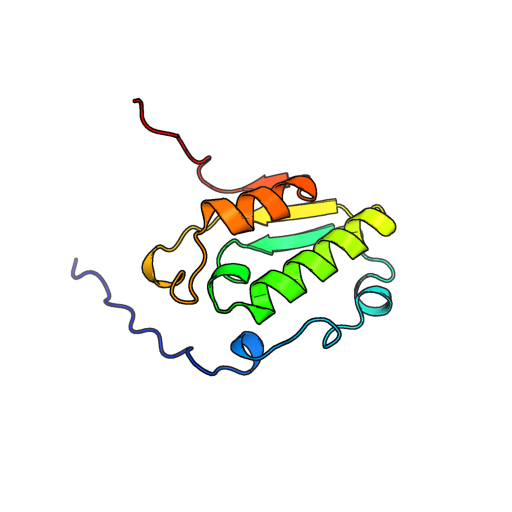M 693 O O . GLU A 1 89 ? -1.121 6.432 2.577 1.00 95.31 89 GLU A O 1
ATOM 698 N N . LEU A 1 90 ? -0.057 5.047 1.164 1.00 95.19 90 LEU A N 1
ATOM 699 C CA . LEU A 1 90 ? -0.592 3.817 1.758 1.00 95.19 90 LEU A CA 1
ATOM 700 C C . LEU A 1 90 ? -0.179 3.642 3.225 1.00 95.19 90 LEU A C 1
ATOM 702 O O . LEU A 1 90 ? -0.997 3.229 4.041 1.00 95.19 90 LEU A O 1
ATOM 706 N N . ALA A 1 91 ? 1.054 4.010 3.583 1.00 94.19 91 ALA A N 1
ATOM 707 C CA . ALA A 1 91 ? 1.591 3.869 4.936 1.00 94.19 91 ALA A CA 1
ATOM 708 C C . ALA A 1 91 ? 0.796 4.640 6.002 1.00 94.19 91 ALA A C 1
ATOM 710 O O . ALA A 1 91 ? 0.854 4.276 7.171 1.00 94.19 91 ALA A O 1
ATOM 711 N N . LYS A 1 92 ? 0.014 5.660 5.621 1.00 95.94 92 LYS A N 1
ATOM 712 C CA . LYS A 1 92 ? -0.888 6.380 6.540 1.00 95.94 92 LYS A CA 1
ATOM 713 C C . LYS A 1 92 ? -2.001 5.496 7.111 1.00 95.94 92 LYS A C 1
ATOM 715 O O . LYS A 1 92 ? -2.614 5.868 8.107 1.00 95.94 92 LYS A O 1
ATOM 720 N N . TYR A 1 93 ? -2.274 4.365 6.464 1.00 97.50 93 TYR A N 1
ATOM 721 C CA . TYR A 1 93 ? -3.344 3.436 6.816 1.00 97.50 93 TYR A CA 1
ATOM 722 C C . TYR A 1 93 ? -2.820 2.073 7.282 1.00 97.50 93 TYR A C 1
ATOM 724 O O . TYR A 1 93 ? -3.632 1.203 7.551 1.00 97.50 93 TYR A O 1
ATOM 732 N N . VAL A 1 94 ? -1.500 1.863 7.329 1.00 96.31 94 VAL A N 1
ATOM 733 C CA . VAL A 1 94 ? -0.884 0.581 7.700 1.00 96.31 94 VAL A CA 1
ATOM 734 C C . VAL A 1 94 ? -0.563 0.572 9.190 1.00 96.31 94 VAL A C 1
ATOM 736 O O . VAL A 1 94 ? 0.166 1.439 9.665 1.00 96.31 94 VAL A O 1
ATOM 739 N N . ASP A 1 95 ? -1.029 -0.452 9.901 1.00 96.88 95 ASP A N 1
ATOM 740 C CA . ASP A 1 95 ? -0.764 -0.641 11.330 1.00 96.88 95 ASP A CA 1
ATOM 741 C C . ASP A 1 95 ? 0.476 -1.515 11.565 1.00 96.88 95 ASP A C 1
ATOM 743 O O . ASP A 1 95 ? 1.289 -1.247 12.450 1.00 96.88 95 ASP A O 1
ATOM 747 N N . VAL A 1 96 ? 0.662 -2.552 10.740 1.00 95.50 96 VAL A N 1
ATOM 748 C CA . VAL A 1 96 ? 1.783 -3.496 10.855 1.00 95.50 96 VAL A CA 1
ATOM 749 C C . VAL A 1 96 ? 2.567 -3.530 9.552 1.00 95.50 96 VAL A C 1
ATOM 751 O O . VAL A 1 96 ? 2.051 -3.938 8.515 1.00 95.50 96 VAL A O 1
ATOM 754 N N . THR A 1 97 ? 3.843 -3.153 9.599 1.00 93.00 97 THR A N 1
ATOM 755 C CA . THR A 1 97 ? 4.730 -3.215 8.428 1.00 93.00 97 THR A CA 1
ATOM 756 C C . THR A 1 97 ? 5.731 -4.356 8.562 1.00 93.00 97 THR A C 1
ATOM 758 O O . THR A 1 97 ? 6.405 -4.476 9.584 1.00 93.00 97 THR A O 1
ATOM 761 N N . SER A 1 98 ? 5.882 -5.154 7.506 1.00 89.56 98 SER A N 1
ATOM 762 C CA . SER A 1 98 ? 6.948 -6.148 7.376 1.00 89.56 98 SER A CA 1
ATOM 763 C C . SER A 1 98 ? 7.866 -5.836 6.188 1.00 89.56 98 SER A C 1
ATOM 765 O O . SER A 1 98 ? 7.515 -5.130 5.239 1.00 89.56 98 SER A O 1
ATOM 767 N N . GLY A 1 99 ? 9.101 -6.332 6.270 1.00 81.94 99 GLY A N 1
ATOM 768 C CA . GLY A 1 99 ? 10.144 -6.082 5.280 1.00 81.94 99 GLY A CA 1
ATOM 769 C C . GLY A 1 99 ? 11.218 -5.112 5.769 1.00 81.94 99 GLY A C 1
ATOM 770 O O . GLY A 1 99 ? 11.208 -4.611 6.893 1.00 81.94 99 GLY A O 1
ATOM 771 N N . ARG A 1 100 ? 12.224 -4.879 4.923 1.00 69.69 100 ARG A N 1
ATOM 772 C CA . ARG A 1 100 ? 13.335 -3.992 5.274 1.00 69.69 100 ARG A CA 1
ATOM 773 C C . ARG A 1 100 ? 12.855 -2.544 5.207 1.00 69.69 100 ARG A C 1
ATOM 775 O O . ARG A 1 100 ? 12.550 -2.063 4.118 1.00 69.69 100 ARG A O 1
ATOM 782 N N . ALA A 1 101 ? 12.846 -1.863 6.356 1.00 57.53 101 ALA A N 1
ATOM 783 C CA . ALA A 1 101 ? 12.615 -0.425 6.431 1.00 57.53 101 ALA A CA 1
ATOM 784 C C . ALA A 1 101 ? 13.500 0.302 5.409 1.00 57.53 101 ALA A C 1
ATOM 786 O O . ALA A 1 101 ? 14.708 0.048 5.316 1.00 57.53 101 ALA A O 1
ATOM 787 N N . TRP A 1 102 ? 12.882 1.182 4.623 1.00 52.62 102 TRP A N 1
ATOM 788 C CA . TRP A 1 102 ? 13.590 2.062 3.704 1.00 52.62 102 TRP A CA 1
ATOM 789 C C . TRP A 1 102 ? 14.606 2.882 4.505 1.00 52.62 102 TRP A C 1
ATOM 791 O O . TRP A 1 102 ? 14.224 3.733 5.304 1.00 52.62 102 TRP A O 1
ATOM 801 N N . ARG A 1 103 ? 15.905 2.613 4.322 1.00 37.62 103 ARG A N 1
ATOM 802 C CA . ARG A 1 103 ? 16.965 3.498 4.811 1.00 37.62 103 ARG A CA 1
ATOM 803 C C . ARG A 1 103 ? 17.133 4.606 3.773 1.00 37.62 103 ARG A C 1
ATOM 805 O O . ARG A 1 103 ? 17.598 4.295 2.675 1.00 37.62 103 ARG A O 1
ATOM 812 N N . PRO A 1 104 ? 16.787 5.868 4.072 1.00 36.16 104 PRO A N 1
ATOM 813 C CA . PRO A 1 104 ? 17.292 6.968 3.276 1.00 36.16 104 PRO A CA 1
ATOM 814 C C . PRO A 1 104 ? 18.801 6.994 3.532 1.00 36.16 104 PRO A C 1
ATOM 816 O O . PRO A 1 104 ? 19.252 7.323 4.626 1.00 36.16 104 PRO A O 1
ATOM 819 N N . THR A 1 105 ? 19.599 6.529 2.578 1.00 33.91 105 THR A N 1
ATOM 820 C CA . THR A 1 105 ? 21.034 6.801 2.609 1.00 33.91 105 THR A CA 1
ATOM 821 C C . THR A 1 105 ? 21.216 8.311 2.558 1.00 33.91 105 THR A C 1
ATOM 823 O O . THR A 1 105 ? 20.787 8.930 1.588 1.00 33.91 105 THR A O 1
ATOM 826 N N . LEU A 1 106 ? 21.792 8.846 3.636 1.00 33.41 106 LEU A N 1
ATOM 827 C CA . LEU A 1 106 ? 22.728 9.970 3.682 1.00 33.41 106 LEU A CA 1
ATOM 828 C C . LEU A 1 106 ? 22.870 10.738 2.360 1.00 33.41 106 LEU A C 1
ATOM 830 O O . LEU A 1 106 ? 23.582 10.301 1.456 1.00 33.41 106 LEU A O 1
ATOM 834 N N . THR A 1 107 ? 22.239 11.905 2.326 1.00 35.56 107 THR A N 1
ATOM 835 C CA . THR A 1 107 ? 22.866 13.162 1.906 1.00 35.56 107 THR A CA 1
ATOM 836 C C . THR A 1 107 ? 22.507 14.197 2.949 1.00 35.56 107 THR A C 1
ATOM 838 O O . THR A 1 107 ? 21.292 14.261 3.255 1.00 35.56 107 THR A O 1
#

Secondary structure (DSSP, 8-state):
-PPP------TT-HHHH--TTSS-HHHHTTT-SEEEEETTHHHH-HHHHHHHHHHHHHHHHHT-EEEEE----TTT--SS--HHHHHHHHHTT-SEEES--------

Sequence (107 aa):
MRPSKVVYDRADSSIAEVQPGDFDWDKIFDGADCFHTTGITPSLAKGTAEVILEGVKACRKKGITVSCDLNYRKKLWKWGKSAREVMTELAKYVDVTSGRAWRPTLT